Protein AF-A0AAE2Y0N4-F1 (afdb_monomer)

Sequence (108 aa):
MDVYWLLFNPLIHDILNLIFGILLVVGLVLFVWNLLKLITSWHRTGPAISLVVCLFVIGISIRWEWVLPVIAEIMGGVTQYLGLYLYYMIYQYLAQQQATITTLILLM

Solvent-accessible surface area (backbone atoms only — not comparable to full-atom values): 5766 Å² total; per-residue (Å²): 131,65,68,65,52,50,70,72,34,66,72,52,36,52,52,50,50,51,52,29,49,52,49,29,53,52,24,51,53,51,30,55,54,28,49,54,45,36,73,74,40,92,72,42,66,65,31,50,55,50,37,55,53,24,49,51,49,34,52,46,33,76,42,40,84,64,48,54,52,54,52,50,52,52,51,52,50,50,52,51,54,51,48,51,52,52,49,51,53,53,51,53,53,50,53,51,54,51,51,54,53,55,51,54,63,74,75,106

Mean predicted aligned error: 9.84 Å

pLDDT: mean 83.7, std 12.27, range [44.97, 96.25]

Radius of gyration: 25.27 Å; Cα contacts (8 Å, |Δi|>4): 46; chains: 1; bounding box: 54×56×59 Å

Secondary structure (DSSP, 8-state):
--THHHHH-HHHHHHHHHHHHHHHHHHHHHHHHHHHHHHH-S--HHHHHHHHHHHHHHHHHHTHHHHHHHHHHHHHHHHHHHHHHHHHHHHHHHHHHHHHHHHHHHH-

Structure (mmCIF, N/CA/C/O backbone):
data_AF-A0AAE2Y0N4-F1
#
_entry.id   AF-A0AAE2Y0N4-F1
#
loop_
_atom_site.group_PDB
_atom_site.id
_atom_site.type_symbol
_atom_site.label_atom_id
_atom_site.label_alt_id
_atom_site.label_comp_id
_atom_site.label_asym_id
_atom_site.label_entity_id
_atom_site.label_seq_id
_atom_site.pdbx_PDB_ins_code
_atom_site.Cartn_x
_atom_site.Cartn_y
_atom_site.Cartn_z
_atom_site.occupancy
_atom_site.B_iso_or_equiv
_atom_site.auth_seq_id
_atom_site.auth_comp_id
_atom_site.auth_asym_id
_atom_site.auth_atom_id
_atom_site.pdbx_PDB_model_num
ATOM 1 N N . MET A 1 1 ? 9.657 -4.640 -17.804 1.00 52.00 1 MET A N 1
ATOM 2 C CA . MET A 1 1 ? 9.032 -5.814 -17.163 1.00 52.00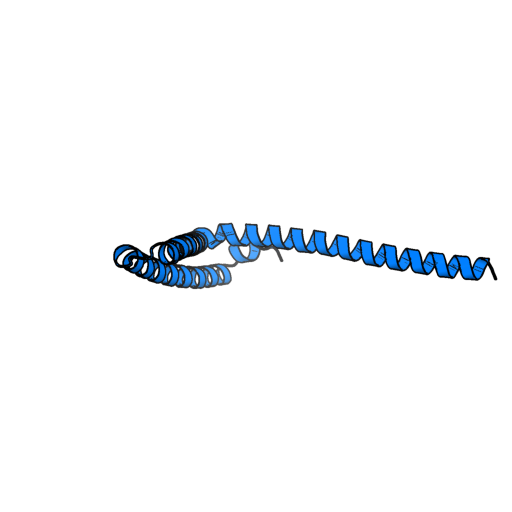 1 MET A CA 1
ATOM 3 C C . MET A 1 1 ? 7.583 -5.449 -16.957 1.00 52.00 1 MET A C 1
ATOM 5 O O . MET A 1 1 ? 7.328 -4.506 -16.217 1.00 52.00 1 MET A O 1
ATOM 9 N N . ASP A 1 2 ? 6.675 -6.095 -17.683 1.00 64.94 2 ASP A N 1
ATOM 10 C CA . ASP A 1 2 ? 5.248 -5.788 -17.602 1.00 64.94 2 ASP A CA 1
ATOM 11 C C . ASP A 1 2 ? 4.752 -6.063 -16.187 1.00 64.94 2 ASP A C 1
ATOM 13 O O . ASP A 1 2 ? 4.970 -7.142 -15.647 1.00 64.94 2 ASP A O 1
ATOM 17 N N . VAL A 1 3 ? 4.091 -5.089 -15.570 1.00 61.94 3 VAL A N 1
ATOM 18 C CA . VAL A 1 3 ? 3.521 -5.204 -14.214 1.00 61.94 3 VAL A CA 1
ATOM 19 C C . VAL A 1 3 ? 2.550 -6.385 -14.139 1.00 61.94 3 VAL A C 1
ATOM 21 O O . VAL A 1 3 ? 2.456 -7.068 -13.125 1.00 61.94 3 VAL A O 1
ATOM 24 N N . TYR A 1 4 ? 1.917 -6.695 -15.268 1.00 68.06 4 TYR A N 1
ATOM 25 C CA . TYR A 1 4 ? 1.084 -7.868 -15.477 1.00 68.06 4 TYR A CA 1
ATOM 26 C C . TYR A 1 4 ? 1.824 -9.198 -15.242 1.00 68.06 4 TYR A C 1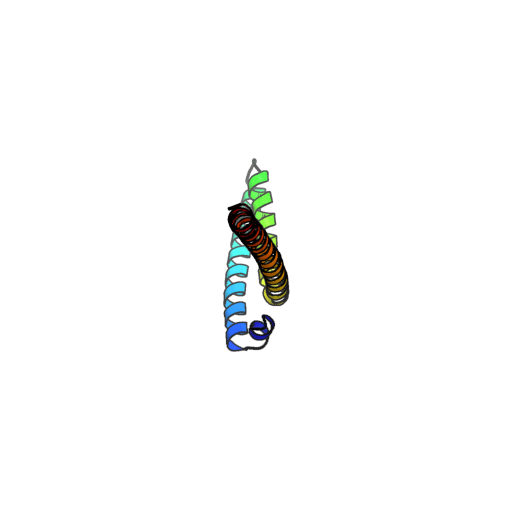
ATOM 28 O O . TYR A 1 4 ? 1.208 -10.164 -14.810 1.00 68.06 4 TYR A O 1
ATOM 36 N N . TRP A 1 5 ? 3.148 -9.264 -15.415 1.00 67.19 5 TRP A N 1
ATOM 37 C CA . TRP A 1 5 ? 3.938 -10.457 -15.086 1.00 67.19 5 TRP A CA 1
ATOM 38 C C . TRP A 1 5 ? 3.880 -10.820 -13.594 1.00 67.19 5 TRP A C 1
ATOM 40 O O . TRP A 1 5 ? 3.929 -12.000 -13.255 1.00 67.19 5 TRP A O 1
ATOM 50 N N . LEU A 1 6 ? 3.705 -9.834 -12.703 1.00 63.66 6 LEU A N 1
ATOM 51 C CA . LEU A 1 6 ? 3.505 -10.076 -11.266 1.00 63.66 6 LEU A CA 1
ATOM 52 C C . LEU A 1 6 ? 2.170 -10.784 -10.984 1.00 63.66 6 LEU A C 1
ATOM 54 O O . LEU A 1 6 ? 2.078 -11.523 -10.010 1.00 63.66 6 LEU A O 1
ATOM 58 N N . LEU A 1 7 ? 1.164 -10.580 -11.842 1.00 66.69 7 LEU A N 1
ATOM 59 C CA . LEU A 1 7 ? -0.147 -11.232 -11.753 1.00 66.69 7 LEU A CA 1
ATOM 60 C C . LEU A 1 7 ? -0.134 -12.641 -12.365 1.00 66.69 7 LEU A C 1
ATOM 62 O O . LEU A 1 7 ? -0.855 -13.518 -11.901 1.00 66.69 7 LEU A O 1
ATOM 66 N N . PHE A 1 8 ? 0.688 -12.874 -13.393 1.00 73.81 8 PHE A N 1
ATOM 67 C CA . PHE A 1 8 ? 0.747 -14.162 -14.098 1.00 73.81 8 PHE A CA 1
ATOM 68 C C . PHE A 1 8 ? 1.800 -15.135 -13.551 1.00 73.81 8 PHE A C 1
ATOM 70 O O . PHE A 1 8 ? 1.773 -16.316 -13.898 1.00 73.81 8 PHE A O 1
ATOM 77 N N . ASN A 1 9 ? 2.725 -14.678 -12.701 1.00 84.31 9 ASN A N 1
ATOM 78 C CA . ASN A 1 9 ? 3.667 -15.557 -12.016 1.00 84.31 9 ASN A CA 1
ATOM 79 C C . ASN A 1 9 ? 3.034 -16.103 -10.718 1.00 84.31 9 ASN A C 1
ATOM 81 O O . ASN A 1 9 ? 2.857 -15.331 -9.773 1.00 84.31 9 ASN A O 1
ATOM 85 N N . PRO A 1 10 ? 2.748 -17.416 -10.623 1.00 83.69 10 PRO A N 1
ATOM 86 C CA . PRO A 1 10 ? 2.010 -17.988 -9.495 1.00 83.69 10 PRO A CA 1
ATOM 87 C C . PRO A 1 10 ? 2.740 -17.812 -8.158 1.00 83.69 10 PRO A C 1
ATOM 89 O O . PRO A 1 10 ? 2.118 -17.482 -7.157 1.00 83.69 10 PRO A O 1
ATOM 92 N N . LEU A 1 11 ? 4.072 -17.932 -8.148 1.00 87.81 11 LEU A N 1
ATOM 93 C CA . LEU A 1 11 ? 4.878 -17.747 -6.937 1.00 87.81 11 LEU A CA 1
ATOM 94 C C . LEU A 1 11 ? 4.779 -16.318 -6.399 1.00 87.81 11 LEU A C 1
ATOM 96 O O . LEU A 1 11 ? 4.674 -16.106 -5.193 1.00 87.81 11 LEU A O 1
ATOM 100 N N . ILE A 1 12 ? 4.826 -15.329 -7.291 1.00 85.38 12 ILE A N 1
ATOM 101 C CA . ILE A 1 12 ? 4.755 -13.923 -6.891 1.00 85.38 12 ILE A CA 1
ATOM 102 C C . ILE A 1 12 ? 3.334 -13.564 -6.470 1.00 85.38 12 ILE A C 1
ATOM 104 O O . ILE A 1 12 ? 3.156 -12.869 -5.471 1.00 85.38 12 ILE A O 1
ATOM 108 N N . HIS A 1 13 ? 2.337 -14.080 -7.183 1.00 86.12 13 HIS A N 1
ATOM 109 C CA . HIS A 1 13 ? 0.936 -13.910 -6.836 1.00 86.12 13 HIS A CA 1
ATOM 110 C C . HIS A 1 13 ? 0.635 -14.442 -5.426 1.00 86.12 13 HIS A C 1
ATOM 112 O O . HIS A 1 13 ? 0.007 -13.747 -4.630 1.00 86.12 13 HIS A O 1
ATOM 118 N N . ASP A 1 14 ? 1.142 -15.627 -5.077 1.00 89.12 14 ASP A N 1
ATOM 119 C CA . ASP A 1 14 ? 0.967 -16.217 -3.746 1.00 89.12 14 ASP A CA 1
ATOM 120 C C . ASP A 1 14 ? 1.664 -15.403 -2.648 1.00 89.12 14 ASP A C 1
ATOM 122 O O . ASP A 1 14 ? 1.092 -15.174 -1.581 1.00 89.12 14 ASP A O 1
ATOM 126 N N . ILE A 1 15 ? 2.876 -14.903 -2.913 1.00 92.00 15 ILE A N 1
ATOM 127 C CA . ILE A 1 15 ? 3.599 -14.032 -1.974 1.00 92.00 15 ILE A CA 1
ATOM 128 C C . ILE A 1 15 ? 2.839 -12.716 -1.758 1.00 92.00 15 ILE A C 1
ATOM 130 O O . ILE A 1 15 ? 2.686 -12.277 -0.618 1.00 92.00 15 ILE A O 1
ATOM 134 N N . LEU A 1 16 ? 2.344 -12.084 -2.825 1.00 90.38 16 LEU A N 1
ATOM 135 C CA . LEU A 1 16 ? 1.568 -10.848 -2.723 1.00 90.38 16 LEU A 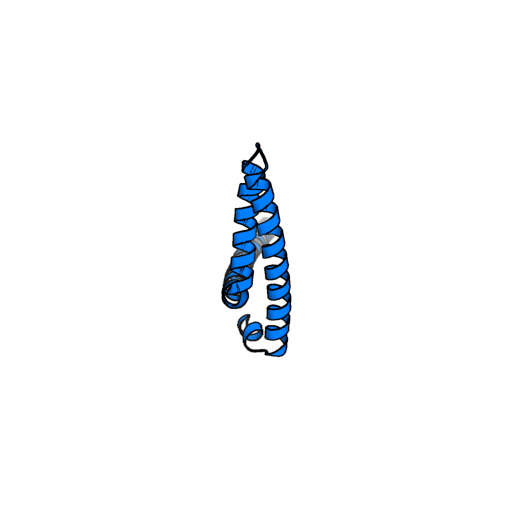CA 1
ATOM 136 C C . LEU A 1 16 ? 0.249 -11.088 -1.982 1.00 90.38 16 LEU A C 1
ATOM 138 O O . LEU A 1 16 ? -0.073 -10.327 -1.072 1.00 90.38 16 LEU A O 1
ATOM 142 N N . ASN A 1 17 ? -0.450 -12.188 -2.271 1.00 91.44 17 ASN A N 1
ATOM 143 C CA . ASN A 1 17 ? -1.635 -12.607 -1.522 1.00 91.44 17 ASN A CA 1
ATOM 144 C C . ASN A 1 17 ? -1.351 -12.779 -0.029 1.00 91.44 17 ASN A C 1
ATOM 146 O O . ASN A 1 17 ? -2.136 -12.321 0.800 1.00 91.44 17 ASN A O 1
ATOM 150 N N . LEU A 1 18 ? -0.227 -13.400 0.333 1.00 94.44 18 LEU A N 1
ATOM 151 C CA . LEU A 1 18 ? 0.178 -13.546 1.729 1.00 94.44 18 LEU A CA 1
ATOM 152 C C . LEU A 1 18 ? 0.402 -12.173 2.384 1.00 94.44 18 LEU A C 1
ATOM 154 O O . LEU A 1 18 ? -0.116 -11.912 3.469 1.00 94.44 18 LEU A O 1
ATOM 158 N N . ILE A 1 19 ? 1.149 -11.285 1.723 1.00 94.25 19 ILE A N 1
ATOM 159 C CA . ILE A 1 19 ? 1.476 -9.948 2.239 1.00 94.25 19 ILE A CA 1
ATOM 160 C C . ILE A 1 19 ? 0.206 -9.113 2.432 1.00 94.25 19 ILE A C 1
ATOM 162 O O . ILE A 1 19 ? -0.012 -8.559 3.513 1.00 94.25 19 ILE A O 1
ATOM 166 N N . PHE A 1 20 ? -0.654 -9.040 1.413 1.00 94.38 20 PHE A N 1
ATOM 167 C CA . PHE A 1 20 ? -1.909 -8.297 1.494 1.00 94.38 20 PHE A CA 1
ATOM 168 C C . PHE A 1 20 ? -2.910 -8.959 2.446 1.00 94.38 20 PHE A C 1
ATOM 170 O O . PHE A 1 20 ? -3.649 -8.256 3.130 1.00 94.38 20 PHE A O 1
ATOM 177 N N . GLY A 1 21 ? -2.875 -10.283 2.595 1.00 94.38 21 GLY A N 1
ATOM 178 C CA . GLY A 1 21 ? -3.627 -11.001 3.622 1.00 94.38 21 GLY A CA 1
ATOM 179 C C . GLY A 1 21 ? -3.206 -10.611 5.043 1.00 94.38 21 GLY A C 1
ATOM 180 O O . GLY A 1 21 ? -4.058 -10.329 5.885 1.00 94.38 21 GLY A O 1
ATOM 181 N N . ILE A 1 22 ? -1.901 -10.514 5.316 1.00 95.31 22 ILE A N 1
ATOM 182 C CA . ILE A 1 22 ? -1.388 -10.043 6.614 1.00 95.31 22 ILE A CA 1
ATOM 183 C C . ILE A 1 22 ? -1.807 -8.587 6.859 1.00 95.31 22 ILE A C 1
ATOM 185 O O . ILE A 1 22 ? -2.312 -8.263 7.936 1.00 95.31 22 ILE A O 1
ATOM 189 N N . LEU A 1 23 ? -1.655 -7.717 5.855 1.00 94.31 23 LEU A N 1
ATOM 190 C CA . LEU A 1 23 ? -2.098 -6.320 5.921 1.00 94.31 23 LEU A CA 1
ATOM 191 C C . LEU A 1 23 ? -3.598 -6.198 6.199 1.00 94.31 23 LEU A C 1
ATOM 193 O O . LEU A 1 23 ? -3.997 -5.361 7.007 1.00 94.31 23 LEU A O 1
ATOM 197 N N . LEU A 1 24 ? -4.419 -7.054 5.589 1.00 95.19 24 LEU A N 1
ATOM 198 C CA . LEU A 1 24 ? -5.860 -7.099 5.814 1.00 95.19 24 LEU A CA 1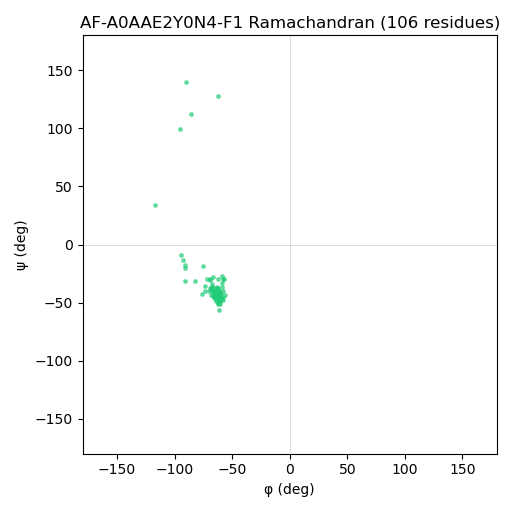
ATOM 199 C C . LEU A 1 24 ? -6.185 -7.418 7.276 1.00 95.19 24 LEU A C 1
ATOM 201 O O . LEU A 1 24 ? -6.987 -6.717 7.894 1.00 95.19 24 LEU A O 1
ATOM 205 N N . VAL A 1 25 ? -5.546 -8.444 7.844 1.00 96.25 25 VAL A N 1
ATOM 206 C CA . VAL A 1 25 ? -5.756 -8.837 9.246 1.00 96.25 25 VAL A CA 1
ATOM 207 C C . VAL A 1 25 ? -5.344 -7.708 10.189 1.00 96.25 25 VAL A C 1
ATOM 209 O O . VAL A 1 25 ? -6.112 -7.341 11.079 1.00 96.25 25 VAL A O 1
ATOM 212 N N . VAL A 1 26 ? -4.174 -7.103 9.971 1.00 95.25 26 VAL A N 1
ATOM 213 C CA . VAL A 1 26 ? -3.708 -5.956 10.768 1.00 95.25 26 VAL A CA 1
ATOM 214 C C . VAL A 1 26 ? -4.678 -4.778 10.646 1.00 95.25 26 VAL A C 1
ATOM 216 O O . VAL A 1 26 ? -5.057 -4.182 11.656 1.00 95.25 26 VAL A O 1
ATOM 219 N N . GLY A 1 27 ? -5.132 -4.473 9.429 1.00 92.56 27 GLY A N 1
ATOM 220 C CA . GLY A 1 27 ? -6.105 -3.419 9.156 1.00 92.56 27 GLY A CA 1
ATOM 221 C C . GLY A 1 27 ? -7.431 -3.639 9.884 1.00 92.56 27 GLY A C 1
ATOM 222 O O . GLY A 1 27 ? -7.963 -2.702 10.475 1.00 92.56 27 GLY A O 1
ATOM 223 N N . LEU A 1 28 ? -7.934 -4.875 9.918 1.00 95.81 28 LEU A N 1
ATOM 224 C CA . LEU A 1 28 ? -9.153 -5.235 10.646 1.00 95.81 28 LEU A CA 1
ATOM 225 C C . LEU A 1 28 ? -8.993 -5.088 12.162 1.00 95.81 28 LEU A C 1
ATOM 227 O O . LEU A 1 28 ? -9.869 -4.522 12.816 1.00 95.81 28 LEU A O 1
ATOM 231 N N . VAL A 1 29 ? -7.873 -5.542 12.729 1.00 96.19 29 VAL A N 1
ATOM 232 C CA . VAL A 1 29 ? -7.597 -5.391 14.168 1.00 96.19 29 VAL A CA 1
ATOM 233 C C . VAL A 1 29 ? -7.548 -3.911 14.554 1.00 96.19 29 VAL A C 1
ATOM 235 O O . VAL A 1 29 ? -8.192 -3.497 15.522 1.00 96.19 29 VAL A O 1
ATOM 238 N N . LEU A 1 30 ? -6.842 -3.092 13.769 1.00 93.25 30 LEU A N 1
ATOM 239 C CA . LEU A 1 30 ? -6.773 -1.645 13.980 1.00 93.25 30 LEU A CA 1
ATOM 240 C C . LEU A 1 30 ? -8.133 -0.968 13.788 1.00 93.25 30 LEU A C 1
ATOM 242 O O . LEU A 1 30 ? -8.473 -0.060 14.547 1.00 93.25 30 LEU A O 1
ATOM 246 N N . PHE A 1 31 ? -8.931 -1.416 12.819 1.00 94.81 31 PHE A N 1
ATOM 247 C CA . PHE A 1 31 ? -10.282 -0.912 12.600 1.00 94.81 31 PHE A CA 1
ATOM 248 C C . PHE A 1 31 ? -11.161 -1.149 13.831 1.00 94.81 31 PHE A C 1
ATOM 250 O O . PHE A 1 31 ? -11.738 -0.203 14.363 1.00 94.81 31 PHE A O 1
ATOM 257 N N . VAL A 1 32 ? -11.206 -2.382 14.345 1.00 95.06 32 VAL A N 1
ATOM 258 C CA . VAL A 1 32 ? -11.993 -2.728 15.540 1.00 95.06 32 VAL A CA 1
ATOM 259 C C . VAL A 1 32 ? -11.527 -1.925 16.755 1.00 95.06 32 VAL A C 1
ATOM 261 O O . VAL A 1 32 ? -12.345 -1.358 17.478 1.00 95.06 32 VAL A O 1
ATOM 264 N N . TRP A 1 33 ? -10.215 -1.802 16.956 1.00 93.19 33 TRP A N 1
ATOM 265 C CA . TRP A 1 33 ? -9.652 -1.022 18.057 1.00 93.19 33 TRP A CA 1
ATOM 266 C C . TRP A 1 33 ? -10.041 0.462 17.994 1.00 93.19 33 TRP A C 1
ATOM 268 O O . TRP A 1 33 ? -10.454 1.053 18.995 1.00 93.19 33 TRP A O 1
ATOM 278 N N . ASN A 1 34 ? -9.952 1.075 16.811 1.00 92.25 34 ASN A N 1
ATOM 279 C CA . ASN A 1 34 ? -10.354 2.466 16.616 1.00 92.25 34 ASN A CA 1
ATOM 280 C C . ASN A 1 34 ? -11.870 2.659 16.723 1.00 92.25 34 ASN A C 1
ATOM 282 O O . ASN A 1 34 ? -12.310 3.701 17.205 1.00 92.25 34 ASN A O 1
ATOM 286 N N . LEU A 1 35 ? -12.665 1.653 16.356 1.00 92.88 35 LEU A N 1
ATOM 287 C CA . LEU A 1 35 ? -14.114 1.670 16.534 1.00 92.88 35 LEU A CA 1
ATOM 288 C C . LEU A 1 35 ? -14.483 1.676 18.023 1.00 92.88 35 LEU A C 1
ATOM 290 O O . LEU A 1 35 ? -15.276 2.509 18.458 1.00 92.88 35 LEU A O 1
ATOM 294 N N . LEU A 1 36 ? -13.842 0.824 18.829 1.00 93.06 36 LEU A N 1
ATOM 295 C CA . LEU A 1 36 ? -14.017 0.810 20.286 1.00 93.06 36 LEU A CA 1
ATOM 296 C C . LEU A 1 36 ? -13.613 2.148 20.921 1.00 93.06 36 LEU A C 1
ATOM 298 O O . LEU A 1 36 ? -14.328 2.676 21.778 1.00 93.06 36 LEU A O 1
ATOM 302 N N . LYS A 1 37 ? -12.504 2.743 20.465 1.00 89.62 37 LYS A N 1
ATOM 303 C CA . LYS A 1 37 ? -12.083 4.084 20.898 1.00 89.62 37 LYS A CA 1
ATOM 304 C C . LYS A 1 37 ? -13.079 5.165 20.501 1.00 89.62 37 LYS A C 1
ATOM 306 O O . LYS A 1 37 ? -13.326 6.066 21.292 1.00 89.62 37 LYS A O 1
ATOM 311 N N . LEU A 1 38 ? -13.661 5.093 19.307 1.00 90.19 38 LEU A N 1
ATOM 312 C CA . LEU A 1 38 ? -14.661 6.061 18.857 1.00 90.19 38 LEU A CA 1
ATOM 313 C C . LEU A 1 38 ? -15.913 6.030 19.745 1.00 90.19 38 LEU A C 1
ATOM 315 O O . LEU A 1 38 ? -16.472 7.082 20.050 1.00 90.19 38 LEU A O 1
ATOM 319 N N . ILE A 1 39 ? -16.330 4.834 20.170 1.00 89.94 39 ILE A N 1
ATOM 320 C CA . ILE A 1 39 ? -17.505 4.635 21.030 1.00 89.94 39 ILE A CA 1
ATOM 321 C C . ILE A 1 39 ? -17.252 5.163 22.449 1.00 89.94 39 ILE A C 1
ATOM 323 O O . ILE A 1 39 ? -18.135 5.775 23.045 1.00 89.94 39 ILE A O 1
ATOM 327 N N . THR A 1 40 ? -16.052 4.941 22.985 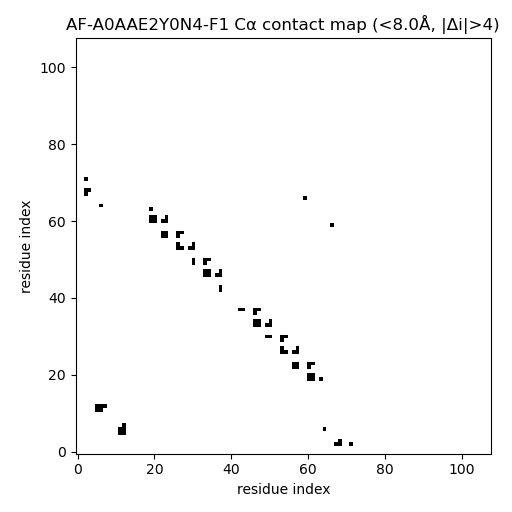1.00 89.19 40 THR A N 1
ATOM 328 C CA . THR A 1 40 ? -15.710 5.253 24.385 1.00 89.19 40 THR A CA 1
ATOM 329 C C . THR A 1 40 ? -15.127 6.656 24.595 1.00 89.19 40 THR A C 1
ATOM 331 O O . THR A 1 40 ? -15.165 7.170 25.710 1.00 89.19 40 THR A O 1
ATOM 334 N N . SER A 1 41 ? -14.607 7.305 23.550 1.00 81.12 41 SER A N 1
ATOM 335 C CA . SER A 1 41 ? -13.952 8.617 23.634 1.00 81.12 41 SER A CA 1
ATOM 336 C C . SER A 1 41 ? -14.919 9.793 23.452 1.00 81.12 41 SER A C 1
ATOM 338 O O . SER A 1 41 ? -15.762 9.808 22.551 1.00 81.12 41 SER A O 1
ATOM 340 N N . TRP A 1 42 ? -14.721 10.853 24.242 1.00 73.31 42 TRP A N 1
ATOM 341 C CA . TRP A 1 42 ? -15.334 12.170 24.014 1.00 73.31 42 TRP A CA 1
ATOM 342 C C . TRP A 1 42 ? -14.730 12.916 22.813 1.00 73.31 42 TRP A C 1
ATOM 344 O O . TRP A 1 42 ? -15.438 13.653 22.131 1.00 73.31 42 TRP A O 1
ATOM 354 N N . HIS A 1 43 ? -13.452 12.688 22.496 1.00 76.00 43 HIS A N 1
ATOM 355 C CA . HIS A 1 43 ? -12.794 13.257 21.315 1.00 76.00 43 HIS A CA 1
ATOM 356 C C . HIS A 1 43 ? -12.845 12.257 20.155 1.00 76.00 43 HIS A C 1
ATOM 358 O O . HIS A 1 43 ? -12.063 11.305 20.094 1.00 76.00 43 HIS A O 1
ATOM 364 N N . ARG A 1 44 ? -13.800 12.467 19.242 1.00 78.81 44 ARG A N 1
ATOM 365 C CA . ARG A 1 44 ? -14.157 11.513 18.176 1.00 78.81 44 ARG A CA 1
ATOM 366 C C . ARG A 1 44 ? -13.399 11.696 16.858 1.00 78.81 44 ARG A C 1
ATOM 368 O O . ARG A 1 44 ? -13.366 10.775 16.050 1.00 78.81 44 ARG A O 1
ATOM 375 N N . THR A 1 45 ? -12.773 12.850 16.631 1.00 83.19 45 THR A N 1
ATOM 376 C CA . THR A 1 45 ? -12.147 13.196 15.340 1.00 83.19 45 THR A CA 1
ATOM 377 C C . THR A 1 45 ? -10.942 12.317 15.001 1.00 83.19 45 THR A C 1
ATOM 379 O O . THR A 1 45 ? -10.850 11.818 13.883 1.00 83.19 45 THR A O 1
ATOM 382 N N . GLY A 1 46 ? -10.054 12.057 15.965 1.00 86.50 46 GLY A N 1
ATOM 383 C CA . GLY A 1 46 ? -8.883 11.190 15.769 1.00 86.50 46 GLY A CA 1
ATOM 384 C C . GLY A 1 46 ? -9.253 9.746 15.394 1.00 86.50 46 GLY A C 1
ATOM 385 O O . GLY A 1 46 ? -8.840 9.276 14.331 1.00 86.50 46 GLY A O 1
ATOM 386 N N . PRO A 1 47 ? -10.071 9.046 16.208 1.00 86.69 47 PRO A N 1
ATOM 387 C CA . PRO A 1 47 ? -10.530 7.696 15.885 1.00 86.69 47 PRO A CA 1
ATOM 388 C C . PRO A 1 47 ? -11.301 7.623 14.560 1.00 86.69 47 PRO A C 1
ATOM 390 O O . PRO A 1 47 ? -11.121 6.666 13.813 1.00 86.69 47 PRO A O 1
ATOM 393 N N . ALA A 1 48 ? -12.101 8.644 14.222 1.00 87.75 48 ALA A N 1
ATOM 394 C CA . ALA A 1 48 ? -12.838 8.691 12.959 1.00 87.75 48 ALA A CA 1
ATOM 395 C C . ALA A 1 48 ? -11.911 8.747 11.732 1.00 87.75 48 ALA A C 1
ATOM 397 O O . ALA A 1 48 ? -12.091 7.968 10.799 1.00 87.75 48 ALA A O 1
ATOM 398 N N . ILE A 1 49 ? -10.885 9.605 11.744 1.00 91.12 49 ILE A N 1
ATOM 399 C CA . ILE A 1 49 ? -9.897 9.668 10.652 1.00 91.12 49 ILE A CA 1
ATOM 400 C C . ILE A 1 49 ? -9.143 8.338 10.544 1.00 91.12 49 ILE A C 1
ATOM 402 O O . ILE A 1 49 ? -8.951 7.818 9.446 1.00 91.12 49 ILE A O 1
ATOM 406 N N . SER A 1 50 ? -8.763 7.748 11.680 1.00 89.81 50 SER A N 1
ATOM 407 C CA . SER A 1 50 ? -8.067 6.461 11.687 1.00 89.81 50 SER A CA 1
ATOM 408 C C . SER A 1 50 ? -8.923 5.329 11.106 1.00 89.81 50 SER A C 1
ATOM 410 O O . SER A 1 50 ? -8.396 4.495 10.372 1.00 89.81 50 SER A O 1
ATOM 412 N N . LEU A 1 51 ? -10.240 5.328 11.345 1.00 92.56 51 LEU A N 1
ATOM 413 C CA . LEU A 1 51 ? -11.168 4.375 10.724 1.00 92.56 51 LEU A CA 1
ATOM 414 C C . LEU A 1 51 ? -11.229 4.533 9.204 1.00 92.56 51 LEU A C 1
ATOM 416 O O . LEU A 1 51 ? -11.198 3.527 8.501 1.00 92.56 51 LEU A O 1
ATOM 420 N N . VAL A 1 52 ? -11.260 5.768 8.691 1.00 94.06 52 VAL A N 1
ATOM 421 C CA . VAL A 1 52 ? -11.219 6.023 7.240 1.00 94.06 52 VAL A CA 1
ATOM 422 C C . VAL A 1 52 ? -9.938 5.449 6.635 1.00 94.06 52 VAL A C 1
ATOM 424 O O . VAL A 1 52 ? -10.000 4.722 5.647 1.00 94.06 52 VAL A O 1
ATOM 427 N N . VAL A 1 53 ? -8.784 5.693 7.262 1.00 92.69 53 VAL A N 1
ATOM 428 C CA . VAL A 1 53 ? -7.500 5.129 6.810 1.00 92.69 53 VAL A CA 1
ATOM 429 C C . VAL A 1 53 ? -7.517 3.597 6.855 1.00 92.69 53 VAL A C 1
ATOM 431 O O . VAL A 1 53 ? -7.091 2.956 5.897 1.00 92.69 53 VAL A O 1
ATOM 434 N N . CYS A 1 54 ? -8.055 2.993 7.919 1.00 94.62 54 CYS A N 1
ATOM 435 C CA . CYS A 1 54 ? -8.175 1.536 8.013 1.00 94.62 54 CYS A CA 1
ATOM 436 C C . CYS A 1 54 ? -9.064 0.963 6.898 1.00 94.62 54 CYS A C 1
ATOM 438 O O . CYS A 1 54 ? -8.712 -0.057 6.313 1.00 94.62 54 CYS A O 1
ATOM 440 N N . LEU A 1 55 ? -10.174 1.627 6.556 1.00 93.88 55 LEU A N 1
ATOM 441 C CA . LEU A 1 55 ? -11.040 1.218 5.445 1.00 93.88 55 LEU A CA 1
ATOM 442 C C . LEU A 1 55 ? -10.310 1.267 4.100 1.00 93.88 55 LEU A C 1
ATOM 444 O O . LEU A 1 55 ? -10.466 0.347 3.301 1.00 93.88 55 LEU A O 1
ATOM 448 N N . PHE A 1 56 ? -9.476 2.284 3.867 1.00 92.81 56 PHE A N 1
ATOM 449 C CA . PHE A 1 56 ? -8.626 2.335 2.674 1.00 92.81 56 PHE A CA 1
ATOM 450 C C . PHE A 1 56 ? -7.635 1.170 2.629 1.00 92.81 56 PHE A C 1
ATOM 452 O O . PHE A 1 56 ? -7.534 0.502 1.602 1.00 92.81 56 PHE A O 1
ATOM 459 N N . VAL A 1 57 ? -6.945 0.882 3.737 1.00 92.88 57 VAL A N 1
ATOM 460 C CA . VAL A 1 57 ? -5.994 -0.240 3.818 1.00 92.88 57 VAL A CA 1
ATOM 461 C C . VAL A 1 57 ? -6.695 -1.577 3.572 1.00 92.88 57 VAL A C 1
ATOM 463 O O . VAL A 1 57 ? -6.197 -2.392 2.797 1.00 92.88 57 VAL A O 1
ATOM 466 N N . ILE A 1 58 ? -7.870 -1.790 4.169 1.00 93.75 58 ILE A N 1
ATOM 467 C CA . ILE A 1 58 ? -8.688 -2.991 3.960 1.00 93.75 58 ILE A CA 1
ATOM 468 C C . ILE A 1 58 ? -9.106 -3.103 2.489 1.00 93.75 58 ILE A C 1
ATOM 470 O O . ILE A 1 58 ? -8.911 -4.150 1.877 1.00 93.75 58 ILE A O 1
ATOM 474 N N . GLY A 1 59 ? -9.630 -2.025 1.900 1.00 91.69 59 GLY A N 1
ATOM 475 C CA . GLY A 1 59 ? -10.064 -2.007 0.503 1.00 91.69 59 GLY A CA 1
ATOM 476 C C . GLY A 1 59 ? -8.929 -2.325 -0.472 1.00 91.69 59 GLY A C 1
ATOM 477 O O . GLY A 1 59 ? -9.094 -3.173 -1.349 1.00 91.69 59 GLY A O 1
ATOM 478 N N . ILE A 1 60 ? -7.760 -1.708 -0.271 1.00 92.38 60 ILE A N 1
ATOM 479 C CA . ILE A 1 60 ? -6.556 -1.983 -1.065 1.00 92.38 60 ILE A CA 1
ATOM 480 C C . ILE A 1 60 ? -6.119 -3.437 -0.891 1.00 92.38 60 ILE A C 1
ATOM 482 O O . ILE A 1 60 ? -5.793 -4.088 -1.875 1.00 92.38 60 ILE A O 1
ATOM 486 N N . SER A 1 61 ? -6.155 -3.966 0.331 1.00 91.62 61 SER A N 1
ATOM 487 C CA . SER A 1 61 ? -5.713 -5.336 0.608 1.00 91.62 61 SER A CA 1
ATOM 488 C C . SER A 1 61 ? -6.624 -6.395 -0.018 1.00 91.62 61 SER A C 1
ATOM 490 O O . SER A 1 61 ? -6.137 -7.427 -0.460 1.00 91.62 61 SER A O 1
ATOM 492 N N . ILE A 1 62 ? -7.936 -6.144 -0.109 1.00 92.31 62 ILE A N 1
ATOM 493 C CA . ILE A 1 62 ? -8.894 -7.070 -0.743 1.00 92.31 62 I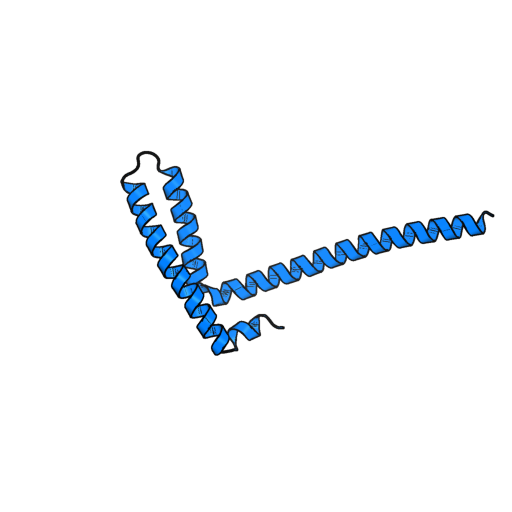LE A CA 1
ATOM 494 C C . ILE A 1 62 ? -8.760 -7.066 -2.270 1.00 92.31 62 ILE A C 1
ATOM 496 O O . ILE A 1 62 ? -8.970 -8.089 -2.916 1.00 92.31 62 ILE A O 1
ATOM 500 N N . ARG A 1 63 ? -8.460 -5.909 -2.867 1.00 91.19 63 ARG A N 1
ATOM 501 C CA . ARG A 1 63 ? -8.402 -5.721 -4.326 1.00 91.19 63 ARG A CA 1
ATOM 502 C C . ARG A 1 63 ? -7.001 -5.350 -4.802 1.00 91.19 63 ARG A C 1
ATOM 504 O O . ARG A 1 63 ? -6.855 -4.596 -5.762 1.00 91.19 63 ARG A O 1
ATOM 511 N N . TRP A 1 64 ? -5.973 -5.883 -4.150 1.00 89.00 64 TRP A N 1
ATOM 512 C CA . TRP A 1 64 ? -4.584 -5.516 -4.429 1.00 89.00 64 TRP A CA 1
ATOM 513 C C . TRP A 1 64 ? -4.195 -5.781 -5.891 1.00 89.00 64 TRP A C 1
ATOM 515 O O . TRP A 1 64 ? -3.470 -4.987 -6.489 1.00 89.00 64 TRP A O 1
ATOM 525 N N . GLU A 1 65 ? -4.769 -6.831 -6.486 1.00 87.50 65 GLU A N 1
ATOM 526 C CA . GLU A 1 65 ? -4.610 -7.220 -7.892 1.00 87.50 65 GLU A CA 1
ATOM 527 C C . GLU A 1 65 ? -5.020 -6.108 -8.873 1.00 87.50 65 GLU A C 1
ATOM 529 O O . GLU A 1 65 ? -4.462 -6.004 -9.960 1.00 87.50 65 GLU A O 1
ATOM 534 N N . TRP A 1 66 ? -5.977 -5.257 -8.488 1.00 86.31 66 TRP A N 1
ATOM 535 C CA . TRP A 1 66 ? -6.456 -4.128 -9.295 1.00 86.31 66 TRP A CA 1
ATOM 536 C C . TRP A 1 66 ? -5.669 -2.852 -8.995 1.00 86.31 66 TRP A C 1
ATOM 538 O O . TRP A 1 66 ? -5.482 -2.007 -9.866 1.00 86.31 66 TRP A O 1
ATOM 548 N N . VAL A 1 67 ? -5.199 -2.703 -7.755 1.00 85.44 67 VAL A N 1
ATOM 549 C CA . VAL A 1 67 ? -4.511 -1.495 -7.289 1.00 85.44 67 VAL A CA 1
ATOM 550 C C . VAL A 1 67 ? -3.075 -1.428 -7.807 1.00 85.44 67 VAL A C 1
ATOM 552 O O . VAL A 1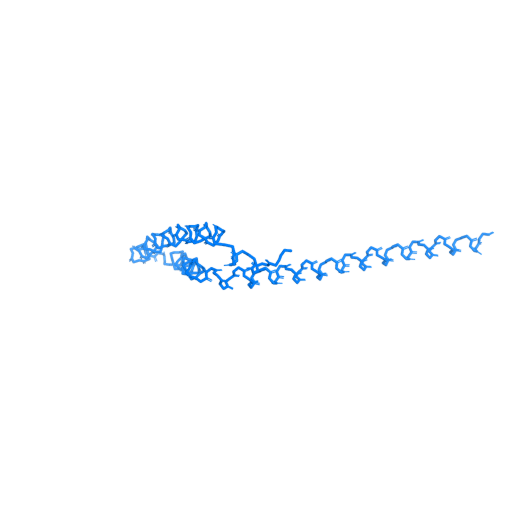 67 ? -2.637 -0.365 -8.243 1.00 85.44 67 VAL A O 1
ATOM 555 N N . LEU A 1 68 ? -2.338 -2.544 -7.785 1.00 85.19 68 LEU A N 1
ATOM 556 C CA . LEU A 1 68 ? -0.935 -2.562 -8.212 1.00 85.19 68 LEU A CA 1
ATOM 557 C C . LEU A 1 68 ? -0.735 -2.149 -9.682 1.00 85.19 68 LEU A C 1
ATOM 559 O O . LEU A 1 68 ? 0.137 -1.309 -9.917 1.00 85.19 68 LEU A O 1
ATOM 563 N N . PRO A 1 69 ? -1.519 -2.649 -10.662 1.00 84.50 69 PRO A N 1
ATOM 564 C CA . PRO A 1 69 ? -1.409 -2.203 -12.051 1.00 84.50 69 PRO A CA 1
ATOM 565 C C . PRO A 1 69 ? -1.661 -0.705 -12.207 1.00 84.50 69 PRO A C 1
ATOM 567 O O . PRO A 1 69 ? -0.857 -0.015 -12.825 1.00 84.50 69 PRO A O 1
ATOM 570 N N . VAL A 1 70 ? -2.712 -0.184 -11.567 1.00 85.69 70 VAL A N 1
ATOM 571 C CA . VAL A 1 70 ? -3.066 1.242 -11.632 1.00 85.69 70 VAL A CA 1
ATOM 572 C C . VAL A 1 70 ? -1.944 2.117 -11.074 1.00 85.69 70 VAL A C 1
ATOM 574 O O . VAL A 1 70 ? -1.547 3.095 -11.705 1.00 85.69 70 VAL A O 1
ATOM 577 N N . ILE A 1 71 ? -1.388 1.763 -9.910 1.00 85.81 71 ILE A N 1
ATOM 578 C CA . ILE A 1 71 ? -0.260 2.504 -9.328 1.00 85.81 71 ILE A CA 1
ATOM 579 C C . ILE A 1 71 ? 0.947 2.454 -10.261 1.00 85.81 71 ILE A C 1
ATOM 581 O O . ILE A 1 71 ? 1.608 3.471 -10.463 1.00 85.81 71 ILE A O 1
ATOM 585 N N . ALA A 1 72 ? 1.244 1.292 -10.835 1.00 84.31 72 ALA A N 1
ATOM 586 C CA . ALA A 1 72 ? 2.399 1.147 -11.700 1.00 84.31 72 ALA A CA 1
ATOM 587 C C . ALA A 1 72 ? 2.256 1.929 -13.017 1.00 84.31 72 ALA A C 1
ATOM 589 O O . ALA A 1 72 ? 3.234 2.522 -13.469 1.00 84.31 72 ALA A O 1
ATOM 590 N N . GLU A 1 73 ? 1.053 2.001 -13.591 1.00 84.94 73 GLU A N 1
ATOM 591 C CA . GLU A 1 73 ? 0.760 2.838 -14.760 1.00 84.94 73 GLU A CA 1
ATOM 592 C C . GLU A 1 73 ? 0.924 4.328 -14.444 1.00 84.94 73 GLU A C 1
ATOM 594 O O . GLU A 1 73 ? 1.596 5.046 -15.186 1.00 84.94 73 GLU A O 1
ATOM 599 N N . ILE A 1 74 ? 0.394 4.790 -13.305 1.00 86.19 74 ILE A N 1
ATOM 600 C CA . ILE A 1 74 ? 0.558 6.182 -12.860 1.00 86.19 74 ILE A CA 1
ATOM 601 C C . ILE A 1 74 ? 2.040 6.503 -12.657 1.00 86.19 74 ILE A C 1
ATOM 603 O O . ILE A 1 74 ? 2.528 7.514 -13.160 1.00 86.19 74 ILE A O 1
ATOM 607 N N . MET A 1 75 ? 2.770 5.642 -11.947 1.00 84.62 75 MET A N 1
ATOM 608 C CA . MET A 1 75 ? 4.192 5.841 -11.671 1.00 84.62 75 MET A CA 1
ATOM 609 C C . MET A 1 75 ? 5.017 5.847 -12.956 1.00 84.62 75 MET A C 1
ATOM 611 O O . MET A 1 75 ? 5.881 6.707 -13.092 1.00 84.62 75 MET A O 1
ATOM 615 N N . GLY A 1 76 ? 4.731 4.939 -13.895 1.00 84.12 76 GLY A N 1
ATOM 616 C CA . GLY A 1 76 ? 5.368 4.896 -15.211 1.00 84.12 76 GLY A CA 1
ATOM 617 C C . GLY A 1 76 ? 5.113 6.163 -16.027 1.00 84.12 76 GLY A C 1
ATOM 618 O O . GLY A 1 76 ? 6.043 6.728 -16.602 1.00 84.12 76 GLY A O 1
ATOM 619 N N . GLY A 1 77 ? 3.876 6.666 -16.015 1.00 83.00 77 GLY A N 1
ATOM 620 C CA . GLY A 1 77 ? 3.540 7.947 -16.629 1.00 83.00 77 GLY A CA 1
ATOM 621 C C . GLY A 1 77 ? 4.315 9.102 -15.993 1.00 83.00 77 GLY A C 1
ATOM 622 O O . GLY A 1 77 ? 4.954 9.885 -16.694 1.00 83.00 77 GLY A O 1
ATOM 623 N N . VAL A 1 78 ? 4.329 9.187 -14.660 1.00 86.69 78 VAL A N 1
ATOM 624 C CA . VAL A 1 78 ? 5.046 10.241 -13.925 1.00 86.69 78 VAL A CA 1
ATOM 625 C C . VAL A 1 78 ? 6.542 10.223 -14.235 1.00 86.69 78 VAL A C 1
ATOM 627 O O . VAL A 1 78 ? 7.096 11.278 -14.542 1.00 86.69 78 VAL A O 1
ATOM 630 N N . THR A 1 79 ? 7.210 9.065 -14.209 1.00 86.88 79 THR A N 1
ATOM 631 C CA . THR A 1 79 ? 8.638 8.985 -14.562 1.00 86.88 79 THR A CA 1
ATOM 632 C C . THR A 1 79 ? 8.893 9.372 -16.010 1.00 86.88 79 THR A C 1
ATOM 634 O O . THR A 1 79 ? 9.881 10.057 -16.275 1.00 86.88 79 THR A O 1
ATOM 637 N N . GLN A 1 80 ? 8.012 9.003 -16.941 1.00 86.69 80 GLN A N 1
ATOM 638 C CA . GLN A 1 80 ? 8.145 9.394 -18.341 1.00 86.69 80 GLN A CA 1
ATOM 639 C C . GLN A 1 80 ? 8.035 10.915 -18.525 1.00 86.69 80 GLN A C 1
ATOM 641 O O . GLN A 1 80 ? 8.897 11.517 -19.169 1.00 86.69 80 GLN A O 1
ATOM 646 N N . TYR A 1 81 ? 7.019 11.553 -17.938 1.00 86.75 81 TYR A N 1
ATOM 647 C CA . TYR A 1 81 ? 6.834 13.004 -18.038 1.00 86.75 81 TYR A CA 1
ATOM 648 C C . TYR A 1 81 ? 7.941 13.781 -17.325 1.00 86.75 81 TYR A C 1
ATOM 650 O O . TYR A 1 81 ? 8.457 14.757 -17.871 1.00 86.75 81 TYR A O 1
ATOM 658 N N . LEU A 1 82 ? 8.350 13.330 -16.137 1.00 89.12 82 LEU A N 1
ATOM 659 C CA . LEU A 1 82 ? 9.448 13.944 -15.396 1.00 89.12 82 LEU A CA 1
ATOM 660 C C . LEU A 1 82 ? 10.770 13.813 -16.166 1.00 89.12 82 LEU A C 1
ATOM 662 O O . LEU A 1 82 ? 11.522 14.780 -16.274 1.00 89.12 82 LEU A O 1
ATOM 666 N N . GLY A 1 83 ? 11.031 12.640 -16.747 1.00 87.12 83 GLY A N 1
ATOM 667 C CA . GLY A 1 83 ? 12.210 12.380 -17.569 1.00 87.12 83 GLY A CA 1
ATOM 668 C C . GLY A 1 83 ? 12.260 13.257 -18.820 1.00 87.12 83 GLY A C 1
ATOM 669 O O . GLY A 1 83 ? 13.296 13.855 -19.101 1.00 87.12 83 GLY A O 1
ATOM 670 N N . LEU A 1 84 ? 11.136 13.404 -19.530 1.00 91.69 84 LEU A N 1
ATOM 671 C CA . LEU A 1 84 ? 11.021 14.315 -20.674 1.00 91.69 84 LEU A CA 1
ATOM 672 C C . LEU A 1 84 ? 11.283 15.766 -20.275 1.00 91.69 84 LEU A C 1
ATOM 674 O O . LEU A 1 84 ? 12.031 16.468 -20.954 1.00 91.69 84 LEU A O 1
ATOM 678 N N . TYR A 1 85 ? 10.698 16.215 -19.166 1.00 90.69 85 TYR A N 1
ATOM 679 C CA . TYR A 1 85 ? 10.891 17.577 -18.684 1.00 90.69 85 TYR A CA 1
ATOM 680 C C . TYR A 1 85 ? 12.361 17.857 -18.338 1.00 90.69 85 TYR A C 1
ATOM 682 O O . TYR A 1 85 ? 12.927 18.864 -18.768 1.00 90.69 85 TYR A O 1
AT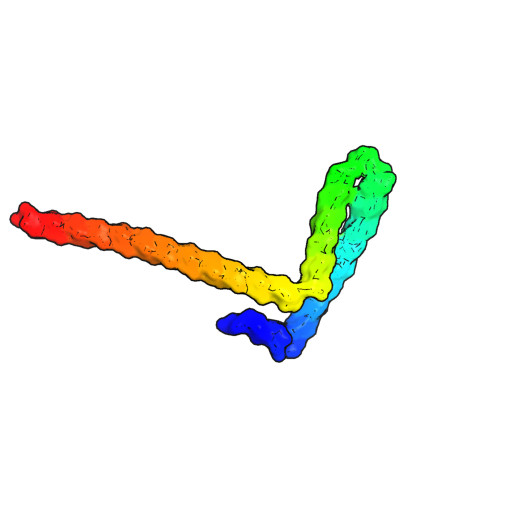OM 690 N N . LEU A 1 86 ? 13.011 16.930 -17.626 1.00 88.38 86 LEU A N 1
ATOM 691 C CA . LEU A 1 86 ? 14.437 17.014 -17.305 1.00 88.38 86 LEU A CA 1
ATOM 692 C C . LEU A 1 86 ? 15.306 17.016 -18.568 1.00 88.38 86 LEU A C 1
ATOM 694 O O . LEU A 1 86 ? 16.220 17.833 -18.677 1.00 88.38 86 LEU A O 1
ATOM 698 N N . TYR A 1 87 ? 14.999 16.151 -19.537 1.00 91.69 87 TYR A N 1
ATOM 699 C CA . TYR A 1 87 ? 15.696 16.107 -20.819 1.00 91.69 87 TYR A CA 1
ATOM 700 C C . TYR A 1 87 ? 15.615 17.450 -21.555 1.00 91.69 87 TYR A C 1
ATOM 702 O O . TYR A 1 87 ? 16.644 17.973 -21.983 1.00 91.69 87 TYR A O 1
ATOM 710 N N . TYR A 1 88 ? 14.424 18.048 -21.649 1.00 91.12 88 TYR A N 1
ATOM 711 C CA . TYR A 1 88 ? 14.253 19.342 -22.310 1.00 91.12 88 TYR A CA 1
ATOM 712 C C . TYR A 1 88 ? 15.001 20.473 -21.605 1.00 91.12 88 TYR A C 1
ATOM 714 O O . TYR A 1 88 ? 15.614 21.293 -22.287 1.00 91.12 88 TYR A O 1
ATOM 722 N N . MET A 1 89 ? 15.010 20.506 -20.268 1.00 89.81 89 MET A N 1
ATOM 723 C CA . MET A 1 89 ? 15.785 21.508 -19.528 1.00 89.81 89 MET A CA 1
ATOM 724 C C . MET A 1 89 ? 17.286 21.387 -19.805 1.00 89.81 89 MET A C 1
ATOM 726 O O . MET A 1 89 ? 17.938 22.390 -20.092 1.00 89.81 89 MET A O 1
ATOM 730 N N . ILE A 1 90 ? 17.833 20.167 -19.763 1.00 89.38 90 ILE A N 1
ATOM 731 C CA . ILE A 1 90 ? 19.256 19.926 -20.042 1.00 89.38 90 ILE A CA 1
ATOM 732 C C . ILE A 1 90 ? 19.584 20.301 -21.489 1.00 89.38 90 ILE A C 1
ATOM 734 O O . ILE A 1 90 ? 20.583 20.971 -21.744 1.00 89.38 90 ILE A O 1
ATOM 738 N N . TYR A 1 91 ? 18.735 19.909 -22.438 1.00 85.50 91 TYR A N 1
ATOM 739 C CA . TYR A 1 91 ? 18.952 20.203 -23.849 1.00 85.50 91 TYR A CA 1
ATOM 740 C C . TYR A 1 91 ? 18.931 21.708 -24.131 1.00 85.50 91 TYR A C 1
ATOM 742 O O . TYR A 1 91 ? 19.822 22.216 -24.806 1.00 85.50 91 TYR A O 1
ATOM 750 N N . GLN A 1 92 ? 17.957 22.443 -23.586 1.00 85.56 92 GLN A N 1
ATOM 751 C CA . GLN A 1 92 ? 17.901 23.899 -23.734 1.00 85.56 92 GLN A CA 1
ATOM 752 C C . GLN A 1 92 ? 19.107 24.587 -23.092 1.00 85.56 92 GLN A C 1
ATOM 754 O O . GLN A 1 92 ? 19.654 25.520 -23.678 1.00 85.56 92 GLN A O 1
ATOM 759 N N . TYR A 1 93 ? 19.555 24.107 -21.930 1.00 84.44 93 TYR A N 1
ATOM 760 C CA . TYR A 1 93 ? 20.749 24.623 -21.266 1.00 84.44 93 TYR A CA 1
ATOM 761 C C . TYR A 1 93 ? 22.012 24.434 -22.121 1.00 84.44 93 TYR A C 1
ATOM 763 O O . TYR A 1 93 ? 22.758 25.388 -22.348 1.00 84.44 93 TYR A O 1
ATOM 771 N N . LEU A 1 94 ? 22.220 23.226 -22.656 1.00 82.56 94 LEU A N 1
ATOM 772 C CA . LEU A 1 94 ? 23.345 22.927 -23.545 1.00 82.56 94 LEU A CA 1
ATOM 773 C C . LEU A 1 94 ? 23.272 23.737 -24.845 1.00 82.56 94 LEU A C 1
ATOM 775 O O . LEU A 1 94 ? 24.273 24.316 -25.262 1.00 82.56 94 LEU A O 1
ATOM 779 N N . ALA A 1 95 ? 22.091 23.833 -25.462 1.00 78.50 95 ALA A N 1
ATOM 780 C CA . ALA A 1 95 ? 21.887 24.592 -26.692 1.00 78.50 95 ALA A CA 1
ATOM 781 C C . ALA A 1 95 ? 22.165 26.091 -26.501 1.00 78.50 95 ALA A C 1
ATOM 783 O O . ALA A 1 95 ? 22.789 26.710 -27.362 1.00 78.50 95 ALA A O 1
ATOM 784 N N . GLN A 1 96 ? 21.760 26.667 -25.363 1.00 77.31 96 GLN A N 1
ATOM 785 C CA . GLN A 1 96 ? 22.103 28.045 -25.018 1.00 77.31 96 GLN A CA 1
ATOM 786 C C . GLN A 1 96 ? 23.614 28.216 -24.881 1.00 77.31 96 GLN A C 1
ATOM 788 O O . GLN A 1 96 ? 24.167 29.082 -25.546 1.00 77.31 96 GLN A O 1
ATOM 793 N N . GLN A 1 97 ? 24.302 27.371 -24.105 1.00 71.50 97 GLN A N 1
ATOM 794 C CA . GLN A 1 97 ? 25.757 27.479 -23.929 1.00 71.50 97 GLN A CA 1
ATOM 795 C C . GLN A 1 97 ? 26.540 27.303 -25.232 1.00 71.50 97 GLN A C 1
ATOM 797 O O . GLN A 1 97 ? 27.506 28.026 -25.477 1.00 71.50 97 GLN A O 1
ATOM 802 N N . GLN A 1 98 ? 26.120 26.374 -26.087 1.00 60.56 98 GLN A N 1
ATOM 803 C CA . GLN A 1 98 ? 26.769 26.132 -27.369 1.00 60.56 98 GLN A CA 1
ATOM 804 C C . GLN A 1 98 ? 26.561 27.316 -28.321 1.00 60.56 98 GLN A C 1
ATOM 806 O O . GLN A 1 98 ? 27.513 27.745 -28.974 1.00 60.56 98 GLN A O 1
ATOM 811 N N . ALA A 1 99 ? 25.370 27.924 -28.337 1.00 62.00 99 ALA A N 1
ATOM 812 C CA . ALA A 1 99 ? 25.119 29.153 -29.084 1.00 62.00 99 ALA A CA 1
ATOM 813 C C . ALA A 1 99 ? 25.990 30.324 -28.591 1.00 62.00 99 ALA A C 1
ATOM 815 O O . ALA A 1 99 ? 26.555 31.037 -29.422 1.00 62.00 99 ALA A O 1
ATOM 816 N N . THR A 1 100 ? 26.174 30.493 -27.274 1.00 59.62 100 THR A N 1
ATOM 817 C CA . THR A 1 100 ? 27.036 31.548 -26.706 1.00 59.62 100 THR A CA 1
ATOM 818 C C . THR A 1 100 ? 28.513 31.359 -27.057 1.00 59.62 100 THR A C 1
ATOM 820 O O . THR A 1 100 ? 29.196 32.325 -27.381 1.00 59.62 100 THR A O 1
ATOM 823 N N . ILE A 1 101 ? 29.017 30.121 -27.039 1.00 57.94 101 ILE A N 1
ATOM 824 C CA . ILE A 1 101 ? 30.411 29.819 -27.411 1.00 57.94 101 ILE A CA 1
ATOM 825 C C . ILE A 1 101 ? 30.6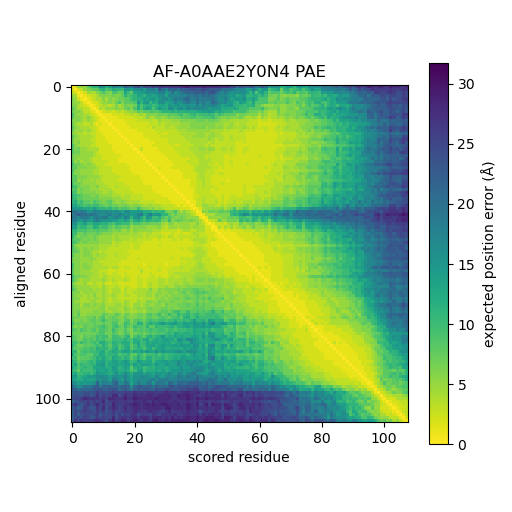35 30.052 -28.910 1.00 57.94 101 ILE A C 1
ATOM 827 O O . ILE A 1 101 ? 31.622 30.669 -29.302 1.00 57.94 101 ILE A O 1
ATOM 831 N N . THR A 1 102 ? 29.703 29.609 -29.757 1.00 60.03 102 THR A N 1
ATOM 832 C CA . THR A 1 102 ? 29.827 29.754 -31.218 1.00 60.03 102 THR A CA 1
ATOM 833 C C . THR A 1 102 ? 29.753 31.224 -31.647 1.00 60.03 102 THR A C 1
ATOM 835 O O . THR A 1 102 ? 30.495 31.649 -32.529 1.00 60.03 102 THR A O 1
ATOM 838 N N . THR A 1 103 ? 28.899 32.024 -31.000 1.00 57.16 103 THR A N 1
ATOM 839 C CA . THR A 1 103 ? 28.809 33.473 -31.252 1.00 57.16 103 THR A CA 1
ATOM 840 C C . THR A 1 103 ? 30.034 34.236 -30.761 1.00 57.16 103 THR A C 1
ATOM 842 O O . THR A 1 103 ? 30.482 35.137 -31.461 1.00 57.16 103 THR A O 1
ATOM 845 N N . LEU A 1 104 ? 30.626 33.853 -29.625 1.00 52.28 104 LEU A N 1
ATOM 846 C CA . LEU A 1 104 ? 31.901 34.411 -29.160 1.00 52.28 104 LEU A CA 1
ATOM 847 C C . LEU A 1 104 ? 33.050 34.129 -30.137 1.00 52.28 104 LEU A C 1
ATOM 849 O O . LEU A 1 104 ? 33.823 35.033 -30.420 1.00 52.28 104 LEU A O 1
ATOM 853 N N . ILE A 1 105 ? 33.134 32.915 -30.692 1.00 57.22 105 ILE A N 1
ATOM 854 C CA . ILE A 1 105 ? 34.167 32.549 -31.679 1.00 57.22 105 ILE A CA 1
ATOM 855 C C . ILE A 1 105 ? 33.985 33.304 -33.004 1.00 57.22 105 ILE A C 1
ATOM 857 O O . ILE A 1 105 ? 34.971 33.666 -33.627 1.00 57.22 105 ILE A O 1
ATOM 861 N N . LEU A 1 106 ? 32.745 33.549 -33.442 1.00 56.28 106 LEU A N 1
ATOM 862 C CA . LEU A 1 106 ? 32.454 34.308 -34.669 1.00 56.28 106 LEU A CA 1
ATOM 863 C C . LEU A 1 106 ? 32.650 35.829 -34.524 1.00 56.28 106 LEU A C 1
ATOM 865 O O . LEU A 1 106 ? 32.717 36.524 -35.535 1.00 56.28 106 LEU A O 1
ATOM 869 N N . LEU A 1 107 ? 32.677 36.346 -33.291 1.00 52.31 107 LEU A N 1
ATOM 870 C CA . LEU A 1 107 ? 32.892 37.765 -32.979 1.00 52.31 107 LEU A CA 1
ATOM 871 C C . LEU A 1 107 ? 34.364 38.111 -32.672 1.00 52.31 107 LEU A C 1
ATOM 873 O O . LEU A 1 107 ? 34.669 39.298 -32.548 1.00 52.31 107 LEU A O 1
ATOM 877 N N . MET A 1 108 ? 35.245 37.112 -32.531 1.00 44.97 108 MET A N 1
ATOM 878 C CA . MET A 1 108 ? 36.707 37.269 -32.412 1.00 44.97 108 MET A CA 1
ATOM 879 C C . MET A 1 108 ? 37.383 37.172 -33.779 1.00 44.97 108 MET A C 1
ATOM 881 O O . MET A 1 108 ? 38.384 37.898 -33.967 1.00 44.97 108 MET A O 1
#

Foldseek 3Di:
DQLCVCVVPVVSVVVLLVVLVVQLVVLVVQLVVLVVCCVPDPDNPVSVVSNVVSVVSNVCSVVVVVVSNVVVVVVVVVCVVVVVVVVVVVVVVVVVVVVVVVVVVVVD